Protein AF-A0A1V3JSH1-F1 (afdb_monomer_lite)

Organism: NCBI:txid1907939

Structure (mmCIF, N/CA/C/O backbone):
data_AF-A0A1V3JSH1-F1
#
_entry.id   AF-A0A1V3JSH1-F1
#
loop_
_atom_site.group_PDB
_atom_site.id
_atom_site.type_symbol
_atom_site.label_atom_id
_atom_site.label_alt_id
_atom_site.label_comp_id
_atom_site.label_asym_id
_atom_site.label_entity_id
_atom_site.label_seq_id
_atom_site.pdbx_PDB_ins_code
_atom_site.Cartn_x
_atom_site.Cartn_y
_atom_site.Cartn_z
_atom_site.occupancy
_atom_site.B_iso_or_equiv
_atom_site.auth_seq_id
_atom_site.auth_comp_id
_atom_site.auth_asym_id
_atom_site.auth_atom_id
_atom_site.pdbx_PDB_model_num
ATOM 1 N N . MET A 1 1 ? 24.559 -39.875 1.050 1.00 36.59 1 MET A N 1
ATOM 2 C CA . MET A 1 1 ? 23.684 -38.685 1.118 1.00 36.59 1 MET A CA 1
ATOM 3 C C . MET A 1 1 ? 24.484 -37.492 0.628 1.00 36.59 1 MET A C 1
ATOM 5 O O . MET A 1 1 ? 25.363 -37.039 1.343 1.00 36.59 1 MET A O 1
ATOM 9 N N . MET A 1 2 ? 24.254 -37.050 -0.607 1.00 32.91 2 MET A N 1
ATOM 10 C CA . MET A 1 2 ? 24.783 -35.773 -1.093 1.00 32.91 2 MET A CA 1
ATOM 11 C C . MET A 1 2 ? 23.719 -34.713 -0.829 1.00 32.91 2 MET A C 1
ATOM 13 O O . MET A 1 2 ? 22.618 -34.798 -1.368 1.00 32.91 2 MET A O 1
ATOM 17 N N . THR A 1 3 ? 24.030 -33.736 0.016 1.00 36.78 3 THR A N 1
ATOM 18 C CA . THR A 1 3 ? 23.257 -32.501 0.117 1.00 36.78 3 THR A CA 1
ATOM 19 C C . THR A 1 3 ? 23.508 -31.700 -1.153 1.00 36.78 3 THR A C 1
ATOM 21 O O . THR A 1 3 ? 24.473 -30.948 -1.263 1.00 36.78 3 THR A O 1
ATOM 24 N N . THR A 1 4 ? 22.653 -31.892 -2.154 1.00 37.97 4 THR A N 1
ATOM 25 C CA . THR A 1 4 ? 22.544 -30.967 -3.280 1.00 37.97 4 THR A CA 1
ATOM 26 C C . THR A 1 4 ? 22.034 -29.641 -2.732 1.00 37.97 4 THR A C 1
ATOM 28 O O . THR A 1 4 ? 20.832 -29.455 -2.544 1.00 37.97 4 THR A O 1
ATOM 31 N N . HIS A 1 5 ? 22.956 -28.734 -2.416 1.00 40.53 5 HIS A N 1
ATOM 32 C CA . HIS A 1 5 ? 22.627 -27.338 -2.177 1.00 40.53 5 HIS A CA 1
ATOM 33 C C . HIS A 1 5 ? 22.052 -26.784 -3.481 1.00 40.53 5 HIS A C 1
ATOM 35 O O . HIS A 1 5 ? 22.779 -26.563 -4.448 1.00 40.53 5 HIS A O 1
ATOM 41 N N . LEU A 1 6 ? 20.727 -26.631 -3.521 1.00 36.09 6 LEU A N 1
ATOM 42 C CA . LEU A 1 6 ? 20.049 -25.872 -4.563 1.00 36.09 6 LEU A CA 1
ATOM 43 C C . LEU A 1 6 ? 20.717 -24.493 -4.644 1.00 36.09 6 LEU A C 1
ATOM 45 O O . LEU A 1 6 ? 20.844 -23.833 -3.606 1.00 36.09 6 LEU A O 1
ATOM 49 N N . PRO A 1 7 ? 21.160 -24.046 -5.830 1.00 38.75 7 PRO A N 1
ATOM 50 C CA . PRO A 1 7 ? 21.645 -22.689 -5.971 1.00 38.75 7 PRO A CA 1
ATOM 51 C C . PRO A 1 7 ? 20.486 -21.757 -5.614 1.00 38.75 7 PRO A C 1
ATOM 53 O O . PRO A 1 7 ? 19.408 -21.830 -6.208 1.00 38.75 7 PRO A O 1
ATOM 56 N N . LEU A 1 8 ? 20.699 -20.900 -4.611 1.00 39.41 8 LEU A N 1
ATOM 57 C CA . LEU A 1 8 ? 19.856 -19.731 -4.380 1.00 39.41 8 LEU A CA 1
ATOM 58 C C . LEU A 1 8 ? 19.679 -19.031 -5.732 1.00 39.41 8 LEU A C 1
ATOM 60 O O . LEU A 1 8 ? 20.691 -18.754 -6.380 1.00 39.41 8 LEU A O 1
ATOM 64 N N . PRO A 1 9 ? 18.450 -18.743 -6.188 1.00 39.78 9 PRO A N 1
ATOM 65 C CA . PRO A 1 9 ? 18.271 -18.016 -7.428 1.00 39.78 9 PRO A CA 1
ATOM 66 C C . PRO A 1 9 ? 18.758 -16.579 -7.218 1.00 39.78 9 PRO A C 1
ATOM 68 O O . PRO A 1 9 ? 17.995 -15.684 -6.866 1.00 39.78 9 PRO A O 1
ATOM 71 N N . THR A 1 10 ? 20.038 -16.330 -7.491 1.00 43.12 10 THR A N 1
ATOM 72 C CA . THR A 1 10 ? 20.575 -15.014 -7.847 1.00 43.12 10 THR A CA 1
ATOM 73 C C . THR A 1 10 ? 20.138 -14.680 -9.272 1.00 43.12 10 THR A C 1
ATOM 75 O O . THR A 1 10 ? 20.933 -14.405 -10.166 1.00 43.12 10 THR A O 1
ATOM 78 N N . LEU A 1 11 ? 18.825 -14.700 -9.503 1.00 40.16 11 LEU A N 1
ATOM 79 C CA . LEU A 1 11 ? 18.231 -14.125 -10.695 1.00 40.16 11 LEU A CA 1
ATOM 80 C C . LEU A 1 11 ? 18.235 -12.613 -10.494 1.00 40.16 11 LEU A C 1
ATOM 82 O O . LEU A 1 11 ? 17.344 -12.032 -9.874 1.00 40.16 11 LEU A O 1
ATOM 86 N N . SER A 1 12 ? 19.277 -11.982 -11.031 1.00 44.28 12 SER A N 1
ATOM 87 C CA . SER A 1 12 ? 19.238 -10.600 -11.498 1.00 44.28 12 SER A CA 1
ATOM 88 C C . SER A 1 12 ? 18.089 -10.468 -12.510 1.00 44.28 12 SER A C 1
ATOM 90 O O . SER A 1 12 ? 18.286 -10.519 -13.723 1.00 44.28 12 SER A O 1
ATOM 92 N N . ARG A 1 13 ? 16.846 -10.398 -12.018 1.00 55.53 13 ARG A N 1
ATOM 93 C CA . ARG A 1 13 ? 15.701 -9.972 -12.817 1.00 55.53 13 ARG A CA 1
ATOM 94 C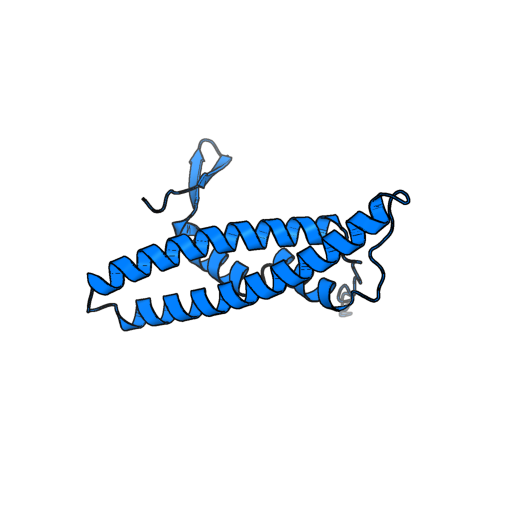 C . ARG A 1 13 ? 15.889 -8.480 -13.028 1.00 55.53 13 ARG A C 1
ATOM 96 O O . ARG A 1 13 ? 15.807 -7.705 -12.075 1.00 55.53 13 ARG A O 1
ATOM 103 N N . LYS A 1 14 ? 16.226 -8.103 -14.260 1.00 61.69 14 LYS A N 1
ATOM 104 C CA . LYS A 1 14 ? 16.149 -6.712 -14.702 1.00 61.69 14 LYS A CA 1
ATOM 105 C C . LYS A 1 14 ? 14.725 -6.235 -14.414 1.00 61.69 14 LYS A C 1
ATOM 107 O O . LYS A 1 14 ? 13.788 -6.876 -14.872 1.00 61.69 14 LYS A O 1
ATOM 112 N N . THR A 1 15 ? 14.581 -5.174 -13.626 1.00 68.38 15 THR A N 1
ATOM 113 C CA . THR A 1 15 ? 13.286 -4.518 -13.421 1.00 68.38 15 THR A CA 1
ATOM 114 C C . THR A 1 15 ? 12.826 -3.934 -14.753 1.00 68.38 15 THR A C 1
ATOM 116 O O . THR A 1 15 ? 13.584 -3.207 -15.399 1.00 68.38 15 THR A O 1
ATOM 119 N N . THR A 1 16 ? 11.627 -4.310 -15.177 1.00 74.56 16 THR A N 1
ATOM 120 C CA . THR A 1 16 ? 10.998 -3.891 -16.434 1.00 74.56 16 THR A CA 1
ATOM 121 C C . THR A 1 16 ? 10.208 -2.594 -16.258 1.00 74.56 16 THR A C 1
ATOM 123 O O . THR A 1 16 ? 10.034 -2.101 -15.142 1.00 74.56 16 THR A O 1
ATOM 126 N N . TYR A 1 17 ? 9.745 -2.014 -17.366 1.00 73.88 17 TYR A N 1
ATOM 127 C CA . TYR A 1 17 ? 8.841 -0.864 -17.321 1.00 73.88 17 TYR A CA 1
ATOM 128 C C . TYR A 1 17 ? 7.503 -1.246 -16.675 1.00 73.88 17 TYR A C 1
ATOM 130 O O . TYR A 1 17 ? 6.967 -0.504 -15.856 1.00 73.88 17 TYR A O 1
ATOM 138 N N . GLU A 1 18 ? 7.007 -2.437 -16.989 1.00 77.06 18 GLU A N 1
ATOM 139 C CA . GLU A 1 18 ? 5.784 -3.010 -16.441 1.00 77.06 18 GLU A CA 1
ATOM 140 C C . GLU A 1 18 ? 5.891 -3.171 -14.922 1.00 77.06 18 GLU A C 1
ATOM 142 O O . GLU A 1 18 ? 4.983 -2.750 -14.214 1.00 77.06 18 GLU A O 1
ATOM 147 N N . ASP A 1 19 ? 7.032 -3.656 -14.412 1.00 81.81 19 ASP A N 1
ATOM 148 C CA . ASP A 1 19 ? 7.281 -3.750 -12.966 1.00 81.81 19 ASP A CA 1
ATOM 149 C C . ASP A 1 19 ? 7.202 -2.374 -12.278 1.00 81.81 19 ASP A C 1
ATOM 151 O O . ASP A 1 19 ? 6.726 -2.266 -11.144 1.00 81.81 19 ASP A O 1
ATOM 155 N N . VAL A 1 20 ? 7.681 -1.312 -12.940 1.00 80.81 20 VAL A N 1
ATOM 156 C CA . VAL A 1 20 ? 7.610 0.069 -12.430 1.00 80.81 20 VAL A CA 1
ATOM 157 C C . VAL A 1 20 ? 6.164 0.552 -12.404 1.00 80.81 20 VAL A C 1
ATOM 159 O O . VAL A 1 20 ? 5.708 1.025 -11.365 1.00 80.81 20 VAL A O 1
ATOM 162 N N . MET A 1 21 ? 5.431 0.387 -13.505 1.00 83.31 21 MET A N 1
ATOM 163 C CA . MET A 1 21 ? 4.033 0.813 -13.604 1.00 83.31 21 MET A CA 1
ATOM 164 C C . MET A 1 21 ? 3.126 0.056 -12.634 1.00 83.31 21 MET A C 1
ATOM 166 O O . MET A 1 21 ? 2.292 0.667 -11.968 1.00 83.31 21 MET A O 1
ATOM 170 N N . GLU A 1 22 ? 3.321 -1.255 -12.502 1.00 85.25 22 GLU A N 1
ATOM 171 C CA . GLU A 1 22 ? 2.609 -2.078 -11.527 1.00 85.25 22 GLU A CA 1
ATOM 172 C C . GLU A 1 22 ? 2.931 -1.632 -10.097 1.00 85.25 22 GLU A C 1
ATOM 174 O O . GLU A 1 22 ? 2.028 -1.477 -9.277 1.00 85.25 22 GLU A O 1
ATOM 179 N N . SER A 1 23 ? 4.201 -1.338 -9.799 1.00 87.94 23 SER A N 1
ATOM 180 C CA . SER A 1 23 ? 4.596 -0.848 -8.475 1.00 87.94 23 SER A CA 1
ATOM 181 C C . SER A 1 23 ? 3.964 0.506 -8.139 1.00 87.94 23 SER A C 1
ATOM 183 O O . SER A 1 23 ? 3.497 0.679 -7.015 1.00 87.94 23 SER A O 1
ATOM 185 N N . ILE A 1 24 ? 3.912 1.446 -9.095 1.00 89.19 24 ILE A N 1
ATOM 186 C CA . ILE A 1 24 ? 3.219 2.736 -8.930 1.00 89.19 24 ILE A CA 1
ATOM 187 C C . ILE A 1 24 ? 1.740 2.488 -8.635 1.00 89.19 24 ILE A C 1
ATOM 189 O O . ILE A 1 24 ? 1.224 2.980 -7.634 1.00 89.19 24 ILE A O 1
ATOM 193 N N . TYR A 1 25 ? 1.075 1.689 -9.472 1.00 89.12 25 TYR A N 1
ATOM 194 C CA . TYR A 1 25 ? -0.346 1.391 -9.322 1.00 89.12 25 TYR A CA 1
ATOM 195 C C . TYR A 1 25 ? -0.665 0.805 -7.939 1.00 89.12 25 TYR A C 1
ATOM 197 O O . TYR A 1 25 ? -1.545 1.312 -7.243 1.00 89.12 25 TYR A O 1
ATOM 205 N N . LEU A 1 26 ? 0.085 -0.214 -7.509 1.00 90.06 26 LEU A N 1
ATOM 206 C CA . LEU A 1 26 ? -0.112 -0.862 -6.212 1.00 90.06 26 LEU A CA 1
ATOM 207 C C . LEU A 1 26 ? 0.124 0.098 -5.043 1.00 90.06 26 LEU A C 1
ATOM 209 O O . LEU A 1 26 ? -0.662 0.112 -4.098 1.00 90.06 26 LEU A O 1
ATOM 213 N N . LEU A 1 27 ? 1.190 0.904 -5.091 1.00 92.50 27 LEU A N 1
ATOM 214 C CA . LEU A 1 27 ? 1.469 1.874 -4.034 1.00 92.50 27 LEU A CA 1
ATOM 215 C C . LEU A 1 27 ? 0.370 2.935 -3.930 1.00 92.50 27 LEU A C 1
ATOM 217 O O . LEU A 1 27 ? -0.015 3.262 -2.812 1.00 92.50 27 LEU A O 1
ATOM 221 N N . CYS A 1 28 ? -0.158 3.431 -5.052 1.00 90.44 28 CYS A N 1
ATOM 222 C CA . CYS A 1 28 ? -1.252 4.403 -5.047 1.00 90.44 28 CYS A CA 1
ATOM 223 C C . CYS A 1 28 ? -2.535 3.808 -4.454 1.00 90.44 28 CYS A C 1
ATOM 225 O O . CYS A 1 28 ? -3.079 4.361 -3.504 1.00 90.44 28 CYS A O 1
ATOM 227 N N . VAL A 1 29 ? -2.972 2.641 -4.941 1.00 89.62 29 VAL A N 1
ATOM 228 C CA . VAL A 1 29 ? -4.209 1.998 -4.462 1.00 89.62 29 VAL A CA 1
ATOM 229 C C . VAL A 1 29 ? -4.134 1.683 -2.968 1.00 89.62 29 VAL A C 1
ATOM 231 O O . VAL A 1 29 ? -5.053 1.998 -2.217 1.00 89.62 29 VAL A O 1
ATOM 234 N N . TYR A 1 30 ? -3.027 1.096 -2.509 1.00 91.69 30 TYR A N 1
ATOM 235 C CA . TYR A 1 30 ? -2.870 0.765 -1.093 1.00 91.69 30 TYR A CA 1
ATOM 236 C C . TYR A 1 30 ? -2.698 2.005 -0.210 1.00 91.69 30 TYR A C 1
ATOM 238 O O . TYR A 1 30 ? -3.043 1.955 0.971 1.00 91.69 30 TYR A O 1
ATOM 246 N N . ALA A 1 31 ? -2.149 3.100 -0.745 1.00 91.44 31 ALA A N 1
ATOM 247 C CA . ALA A 1 31 ? -2.055 4.358 -0.017 1.00 91.44 31 ALA A CA 1
ATOM 248 C C . ALA A 1 31 ? -3.445 4.955 0.200 1.00 91.44 31 ALA A C 1
ATOM 250 O O . ALA A 1 31 ? -3.752 5.317 1.333 1.00 91.44 31 ALA A O 1
ATOM 251 N N . ASP A 1 32 ? -4.286 4.979 -0.834 1.00 89.25 32 ASP A N 1
ATOM 252 C CA . ASP A 1 32 ? -5.671 5.447 -0.740 1.00 89.25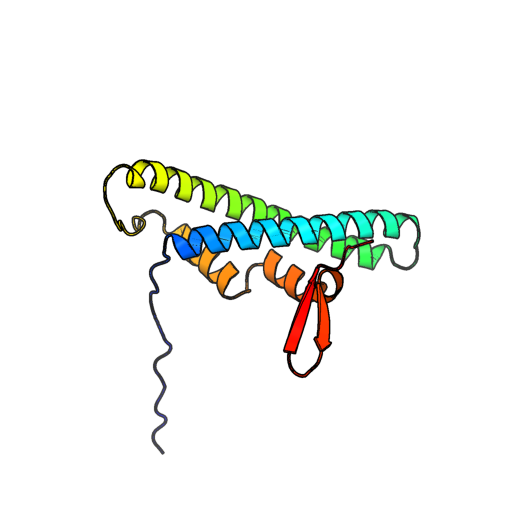 32 ASP A CA 1
ATOM 253 C C . ASP A 1 32 ? -6.462 4.643 0.297 1.00 89.25 32 ASP A C 1
ATOM 255 O O . ASP A 1 32 ? -7.008 5.217 1.238 1.00 89.25 32 ASP A O 1
ATOM 259 N N . ASP A 1 33 ? -6.418 3.310 0.213 1.00 88.62 33 ASP A N 1
ATOM 260 C CA . ASP A 1 33 ? -7.107 2.447 1.177 1.00 88.62 33 ASP A CA 1
ATOM 261 C C . ASP A 1 33 ? -6.604 2.700 2.620 1.00 88.62 33 ASP A C 1
ATOM 263 O O . ASP A 1 33 ? -7.385 2.858 3.561 1.00 88.62 33 ASP A O 1
ATOM 267 N N . LEU A 1 34 ? -5.288 2.804 2.839 1.00 90.25 34 LEU A N 1
ATOM 268 C CA . LEU A 1 34 ? -4.756 3.075 4.181 1.00 90.25 34 LEU A CA 1
ATOM 269 C C . LEU A 1 34 ? -5.035 4.505 4.677 1.00 90.25 34 LEU A C 1
ATOM 271 O O . LEU A 1 34 ? -5.112 4.702 5.895 1.00 90.25 34 LEU A O 1
ATOM 275 N N . MET A 1 35 ? -5.202 5.490 3.789 1.00 89.69 35 MET A N 1
ATOM 276 C CA . MET A 1 35 ? -5.668 6.833 4.157 1.00 89.69 35 MET A CA 1
ATOM 277 C C . MET A 1 35 ? -7.112 6.794 4.660 1.00 89.69 35 MET A C 1
ATOM 279 O O . MET A 1 35 ? -7.367 7.303 5.752 1.00 89.69 35 MET A O 1
ATOM 283 N N . ASP A 1 36 ? -8.008 6.100 3.954 1.00 86.94 36 ASP A N 1
ATOM 284 C CA . ASP A 1 36 ? -9.402 5.924 4.382 1.00 86.94 36 ASP A CA 1
ATOM 285 C C . ASP A 1 36 ? -9.479 5.270 5.772 1.00 86.94 36 ASP A C 1
ATOM 287 O O . ASP A 1 36 ? -10.226 5.704 6.657 1.00 86.94 36 ASP A O 1
ATOM 291 N N . LEU A 1 37 ? -8.642 4.252 6.016 1.00 86.88 37 LEU A N 1
ATOM 292 C CA . LEU A 1 37 ? -8.538 3.627 7.334 1.00 86.88 37 LEU A CA 1
ATOM 293 C C . LEU A 1 37 ? -8.049 4.615 8.397 1.00 86.88 37 LEU A C 1
ATOM 295 O O . LEU A 1 37 ? -8.606 4.657 9.492 1.00 86.88 37 LEU A O 1
ATOM 299 N N . ARG A 1 38 ? -7.020 5.411 8.106 1.00 88.31 38 ARG A N 1
ATOM 300 C CA . ARG A 1 38 ? -6.489 6.400 9.054 1.00 88.31 38 ARG A CA 1
ATOM 301 C C . ARG A 1 38 ? -7.541 7.442 9.433 1.00 88.31 38 ARG A C 1
ATOM 303 O O . ARG A 1 38 ? -7.675 7.766 10.615 1.00 88.31 38 ARG A O 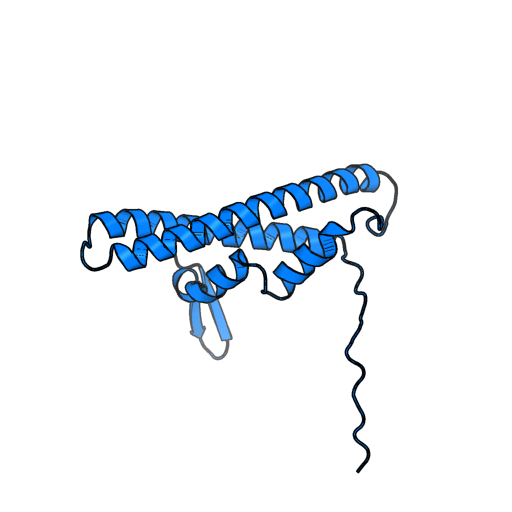1
ATOM 310 N N . ASP A 1 39 ? -8.301 7.939 8.465 1.00 85.56 39 ASP A N 1
ATOM 311 C CA . ASP A 1 39 ? -9.362 8.919 8.700 1.00 85.56 39 ASP A CA 1
ATOM 312 C C . ASP A 1 39 ? -10.482 8.335 9.559 1.00 85.56 39 ASP A C 1
ATOM 314 O O . ASP A 1 39 ? -10.917 8.959 10.533 1.00 85.56 39 ASP A O 1
ATOM 318 N N . TYR A 1 40 ? -10.862 7.085 9.296 1.00 83.94 40 TYR A N 1
ATOM 319 C CA . TYR A 1 40 ? -11.794 6.362 10.150 1.00 83.94 40 TYR A CA 1
ATOM 320 C C . TYR A 1 40 ? -11.278 6.198 11.590 1.00 83.94 40 TYR A C 1
ATOM 322 O O . TYR A 1 40 ? -12.001 6.459 12.559 1.00 83.94 40 TYR A O 1
ATOM 330 N N . LEU A 1 41 ? -10.019 5.787 11.766 1.00 84.31 41 LEU A N 1
ATOM 331 C CA . LEU A 1 41 ? -9.427 5.605 13.094 1.00 84.31 41 LEU A CA 1
ATOM 332 C C . LEU A 1 41 ? -9.358 6.931 13.862 1.00 84.31 41 LEU A C 1
ATOM 334 O O . LEU A 1 41 ? -9.651 6.956 15.057 1.00 84.31 41 LEU A O 1
ATOM 338 N N . ASN A 1 42 ? -9.038 8.039 13.187 1.00 83.62 42 ASN A N 1
ATOM 339 C CA . ASN A 1 42 ? -9.054 9.379 13.779 1.00 83.62 42 ASN A CA 1
ATOM 340 C C . ASN A 1 42 ? -10.440 9.760 14.321 1.00 83.62 42 ASN A C 1
ATOM 342 O O . ASN A 1 42 ? -10.537 10.264 15.441 1.00 83.62 42 ASN A O 1
ATOM 346 N N . GLN A 1 43 ? -11.513 9.469 13.578 1.00 79.88 43 GLN A N 1
ATOM 347 C CA . GLN A 1 43 ? -12.884 9.685 14.056 1.00 79.88 43 GLN A CA 1
ATOM 348 C C . GLN A 1 43 ? -13.198 8.805 15.276 1.00 79.88 43 GLN A C 1
ATOM 350 O O . GLN A 1 43 ? -13.813 9.254 16.245 1.00 79.88 43 GLN A O 1
ATOM 355 N N . ARG A 1 44 ? -12.730 7.551 15.278 1.00 74.25 44 ARG A N 1
ATOM 356 C CA . ARG A 1 44 ? -12.971 6.613 16.383 1.00 74.25 44 ARG A CA 1
ATOM 357 C C . ARG A 1 44 ? -12.231 6.970 17.667 1.00 74.25 44 ARG A C 1
ATOM 359 O O . ARG A 1 44 ? -12.828 6.810 18.732 1.00 74.25 44 ARG A O 1
ATOM 366 N N . ILE A 1 45 ? -11.005 7.494 17.594 1.00 72.88 45 ILE A N 1
ATOM 367 C CA . ILE A 1 45 ? -10.231 7.954 18.765 1.00 72.88 45 ILE A CA 1
ATOM 368 C C . ILE A 1 45 ? -11.033 8.958 19.598 1.00 72.88 45 ILE A C 1
ATOM 370 O O . ILE A 1 45 ? -11.061 8.853 20.822 1.00 72.88 45 ILE A O 1
ATOM 374 N N . GLN A 1 46 ? -11.749 9.876 18.943 1.00 69.69 46 GLN A N 1
ATOM 375 C CA . GLN A 1 46 ? -12.583 10.877 19.619 1.00 69.69 46 GLN A CA 1
ATOM 376 C C . GLN A 1 46 ? -13.757 10.249 20.390 1.00 69.69 46 GLN A C 1
ATOM 378 O O . GLN A 1 46 ? -14.223 10.809 21.378 1.00 69.69 46 GLN A O 1
ATOM 383 N N . SER A 1 47 ? -14.215 9.070 19.963 1.00 70.19 47 SER A N 1
ATOM 384 C CA . SER A 1 47 ? -15.382 8.371 20.516 1.00 70.19 47 SER A CA 1
ATOM 385 C C . SER A 1 47 ? -15.049 7.237 21.496 1.00 70.19 47 SER A C 1
ATOM 387 O O . SER A 1 47 ? -15.958 6.641 22.068 1.00 70.19 47 SER A O 1
ATOM 389 N N . SER A 1 48 ? -13.775 6.858 21.657 1.00 70.00 48 SER A N 1
ATOM 390 C CA . SER A 1 48 ? -13.387 5.629 22.373 1.00 70.00 48 SER A CA 1
ATOM 391 C C . SER A 1 48 ? -12.105 5.798 23.204 1.00 70.00 48 SER A C 1
ATOM 393 O O . SER A 1 48 ? -11.047 5.292 22.818 1.00 70.00 48 SER A O 1
ATOM 395 N N . PRO A 1 49 ? -12.194 6.436 24.391 1.00 71.50 49 PRO A N 1
ATOM 396 C CA . PRO A 1 49 ? -11.043 6.738 25.251 1.00 71.50 49 PRO A CA 1
ATOM 397 C C . PRO A 1 49 ? -10.214 5.507 25.646 1.00 71.50 49 PRO A C 1
ATOM 399 O O . PRO A 1 49 ? -8.996 5.587 25.764 1.00 71.50 49 PRO A O 1
ATOM 402 N N . GLY A 1 50 ? -10.861 4.345 25.801 1.00 78.69 50 GLY A N 1
ATOM 403 C CA . GLY A 1 50 ? -10.202 3.096 26.205 1.00 78.69 50 GLY A CA 1
ATOM 404 C C . GLY A 1 50 ? -9.260 2.487 25.160 1.00 78.69 50 GLY A C 1
ATOM 405 O O . GLY A 1 50 ? -8.500 1.584 25.493 1.00 78.69 50 GLY A O 1
ATOM 406 N N . TRP A 1 51 ? -9.288 2.972 23.915 1.00 79.94 51 TRP A N 1
ATOM 407 C CA . TRP A 1 51 ? -8.482 2.440 22.807 1.00 79.94 51 TRP A CA 1
ATOM 408 C C . TRP A 1 51 ? -7.503 3.465 22.224 1.00 79.94 51 TRP A C 1
ATOM 410 O O . TRP A 1 51 ? -6.814 3.163 21.249 1.00 79.94 51 TRP A O 1
ATOM 420 N N . VAL A 1 52 ? -7.418 4.662 22.815 1.00 84.31 52 VAL A N 1
ATOM 421 C CA . VAL A 1 52 ? -6.655 5.805 22.281 1.00 84.31 52 VAL A CA 1
ATOM 422 C C . VAL A 1 52 ? -5.201 5.443 21.998 1.00 84.31 52 VAL A C 1
ATOM 424 O O . VAL A 1 52 ? -4.712 5.746 20.913 1.00 84.31 52 VAL A O 1
ATOM 427 N N . ASP A 1 53 ? -4.526 4.741 22.907 1.00 85.62 53 ASP A N 1
ATOM 428 C CA . ASP A 1 53 ? -3.113 4.383 22.735 1.00 85.62 53 ASP A CA 1
ATOM 429 C C . ASP A 1 53 ? -2.889 3.435 21.549 1.00 85.62 53 ASP A C 1
ATOM 431 O O . ASP A 1 53 ? -1.949 3.605 20.770 1.00 85.62 53 ASP A O 1
ATOM 435 N N . ILE A 1 54 ? -3.770 2.445 21.384 1.00 84.94 54 ILE A N 1
ATOM 436 C CA . ILE A 1 54 ? -3.686 1.449 20.306 1.00 84.94 54 ILE A CA 1
ATOM 437 C C . ILE A 1 54 ? -3.979 2.112 18.958 1.00 84.94 54 ILE A C 1
ATOM 439 O O . ILE A 1 54 ? -3.233 1.918 17.997 1.00 84.94 54 ILE A O 1
ATOM 443 N N . LEU A 1 55 ? -5.030 2.930 18.898 1.00 84.88 55 LEU A N 1
ATOM 444 C CA . LEU A 1 55 ? -5.420 3.649 17.689 1.00 84.88 55 LEU A CA 1
ATOM 445 C C . LEU A 1 55 ? -4.369 4.702 17.292 1.00 84.88 55 LEU A C 1
ATOM 447 O O . LEU A 1 55 ? -4.050 4.838 16.113 1.00 84.88 55 LEU A O 1
ATOM 451 N N . SER A 1 56 ? -3.760 5.391 18.262 1.00 86.75 56 SER A N 1
ATOM 452 C CA . SER A 1 56 ? -2.702 6.383 18.015 1.00 86.75 56 SER A CA 1
ATOM 453 C C . SER A 1 56 ? -1.418 5.744 17.485 1.00 86.75 56 SER A C 1
ATOM 455 O O . SER A 1 56 ? -0.797 6.273 16.560 1.00 86.75 56 SER A O 1
ATOM 457 N N . ARG A 1 57 ? -1.031 4.577 18.022 1.00 89.75 57 ARG A N 1
ATOM 458 C CA . ARG A 1 57 ? 0.095 3.793 17.487 1.00 89.75 57 ARG A CA 1
ATOM 459 C C . ARG A 1 57 ? -0.172 3.366 16.047 1.00 89.75 57 ARG A C 1
ATOM 461 O O . ARG A 1 57 ? 0.672 3.597 15.189 1.00 89.75 57 ARG A O 1
ATOM 468 N N . LEU A 1 58 ? -1.367 2.846 15.765 1.00 89.19 58 LEU A N 1
ATOM 469 C CA . LEU A 1 58 ? -1.743 2.437 14.411 1.00 89.19 58 LEU A CA 1
ATOM 470 C C . LEU A 1 58 ? -1.729 3.614 13.423 1.00 89.19 58 LEU A C 1
ATOM 472 O O . LEU A 1 58 ? -1.167 3.498 12.338 1.00 89.19 58 LEU A O 1
ATOM 476 N N . ASN A 1 59 ? -2.268 4.769 13.813 1.00 89.44 59 ASN A N 1
ATOM 477 C CA . ASN A 1 59 ? -2.214 5.979 12.990 1.00 89.44 59 ASN A CA 1
ATOM 478 C C . ASN A 1 59 ? -0.782 6.446 12.712 1.00 89.44 59 ASN A C 1
ATOM 480 O O . ASN A 1 59 ? -0.503 6.951 11.624 1.00 89.44 59 ASN A O 1
ATOM 484 N N . THR A 1 60 ? 0.124 6.268 13.675 1.00 92.56 60 THR A N 1
ATOM 485 C CA . THR A 1 60 ? 1.546 6.586 13.505 1.00 92.56 60 THR A CA 1
ATOM 486 C C . THR A 1 60 ? 2.196 5.639 12.499 1.00 92.56 60 THR A C 1
ATOM 488 O O . THR A 1 60 ? 2.849 6.107 11.566 1.00 92.56 60 THR A O 1
ATOM 491 N N . ASP A 1 61 ? 1.960 4.330 12.625 1.00 93.88 61 ASP A N 1
ATOM 492 C CA . ASP A 1 61 ? 2.479 3.324 11.691 1.00 93.88 61 ASP A CA 1
ATOM 493 C C . ASP A 1 61 ? 1.989 3.582 10.258 1.00 93.88 61 ASP A C 1
ATOM 495 O O . ASP A 1 61 ? 2.788 3.581 9.316 1.00 93.88 61 ASP A O 1
ATOM 499 N N . ILE A 1 62 ? 0.692 3.875 10.092 1.00 92.88 62 ILE A N 1
ATOM 500 C CA . ILE A 1 62 ? 0.101 4.215 8.791 1.00 92.88 62 ILE A CA 1
ATOM 501 C C . ILE A 1 62 ? 0.738 5.491 8.227 1.00 92.88 62 ILE A C 1
ATOM 503 O O . ILE A 1 62 ? 1.150 5.506 7.069 1.00 92.88 62 ILE A O 1
ATOM 507 N N . ALA A 1 63 ? 0.884 6.549 9.029 1.00 93.06 63 ALA A N 1
ATOM 508 C CA . ALA A 1 63 ? 1.482 7.805 8.573 1.00 93.06 63 ALA A CA 1
ATOM 509 C C . ALA A 1 63 ? 2.940 7.635 8.111 1.00 93.06 63 ALA A C 1
ATOM 511 O O . ALA A 1 63 ? 3.338 8.201 7.090 1.00 93.06 63 ALA A O 1
ATOM 512 N N . VAL A 1 64 ? 3.737 6.841 8.834 1.00 95.19 64 VAL A N 1
ATOM 513 C CA . VAL A 1 64 ? 5.126 6.538 8.456 1.00 95.19 64 VAL A CA 1
ATOM 514 C C . VAL A 1 64 ? 5.175 5.758 7.141 1.00 95.19 64 VAL A C 1
ATOM 516 O O . VAL A 1 64 ? 5.974 6.089 6.262 1.00 95.19 64 VAL A O 1
ATOM 519 N N . ALA A 1 65 ? 4.310 4.755 6.976 1.00 94.81 65 ALA A N 1
ATOM 520 C CA . ALA A 1 65 ? 4.258 3.957 5.756 1.00 94.81 65 ALA A CA 1
ATOM 521 C C . ALA A 1 65 ? 3.781 4.760 4.538 1.00 94.81 65 ALA A C 1
ATOM 523 O O . ALA A 1 65 ? 4.378 4.630 3.470 1.00 94.81 65 ALA A O 1
ATOM 524 N N . LEU A 1 66 ? 2.773 5.622 4.706 1.00 94.19 66 LEU A N 1
ATOM 525 C CA . LEU A 1 66 ? 2.299 6.536 3.664 1.00 94.19 66 LEU A CA 1
ATOM 526 C C . LEU A 1 66 ? 3.406 7.494 3.229 1.00 94.19 66 LEU A C 1
ATOM 528 O O . LEU A 1 66 ? 3.677 7.607 2.041 1.00 94.19 66 LEU A O 1
ATOM 532 N N . LYS A 1 67 ? 4.122 8.109 4.179 1.00 95.44 67 LYS A N 1
ATOM 533 C CA . LYS A 1 67 ? 5.245 9.002 3.857 1.00 95.44 67 LYS A CA 1
ATOM 534 C C . LYS A 1 67 ? 6.312 8.298 3.016 1.00 95.44 67 LYS A C 1
ATOM 536 O O . LYS A 1 67 ? 6.822 8.881 2.063 1.00 95.44 67 LYS A O 1
ATOM 541 N N . LYS A 1 68 ? 6.654 7.054 3.367 1.00 93.44 68 LYS A N 1
ATOM 542 C CA . LYS A 1 68 ? 7.608 6.251 2.593 1.00 93.44 68 LYS A CA 1
ATOM 543 C C . LYS A 1 68 ? 7.065 5.923 1.199 1.00 93.44 68 LYS A C 1
ATOM 545 O O . LYS A 1 68 ? 7.801 6.057 0.228 1.00 93.44 68 LYS A O 1
ATOM 550 N N . ALA A 1 69 ? 5.789 5.552 1.100 1.00 93.25 69 ALA A N 1
ATOM 551 C CA . ALA A 1 69 ? 5.142 5.277 -0.177 1.00 93.25 69 ALA A CA 1
ATOM 552 C C . ALA A 1 69 ? 5.126 6.500 -1.098 1.00 93.25 69 ALA A C 1
ATOM 554 O O . ALA A 1 69 ? 5.487 6.357 -2.255 1.00 93.25 69 ALA A O 1
ATOM 555 N N . THR A 1 70 ? 4.796 7.692 -0.592 1.00 93.94 70 THR A N 1
ATOM 556 C CA . THR A 1 70 ? 4.839 8.938 -1.374 1.00 93.94 70 THR A CA 1
ATOM 557 C C . THR A 1 70 ? 6.232 9.186 -1.946 1.00 93.94 70 THR A C 1
ATOM 559 O O . THR A 1 70 ? 6.370 9.413 -3.139 1.00 93.94 70 THR A O 1
ATOM 562 N N . GLN A 1 71 ? 7.277 9.056 -1.121 1.00 92.31 71 GLN A N 1
ATOM 563 C CA . GLN A 1 71 ? 8.662 9.219 -1.579 1.00 92.31 71 GLN A CA 1
ATOM 564 C C . GLN A 1 71 ? 9.038 8.215 -2.676 1.00 92.31 71 GLN A C 1
ATOM 566 O O . GLN A 1 71 ? 9.726 8.572 -3.631 1.00 92.31 71 GLN A O 1
ATOM 571 N N . ASP A 1 72 ? 8.599 6.964 -2.536 1.00 91.88 72 ASP A N 1
ATOM 572 C CA . ASP A 1 72 ? 8.879 5.915 -3.514 1.00 91.88 72 ASP A CA 1
ATOM 573 C C . ASP A 1 72 ? 8.059 6.100 -4.801 1.00 91.88 72 ASP A C 1
ATOM 575 O O . ASP A 1 72 ? 8.602 5.910 -5.885 1.00 91.88 72 ASP A O 1
ATOM 579 N N . ILE A 1 73 ? 6.802 6.547 -4.709 1.00 91.06 73 ILE A N 1
ATOM 580 C CA . ILE A 1 73 ? 5.954 6.913 -5.854 1.00 91.06 73 ILE A CA 1
ATOM 581 C C . ILE A 1 73 ? 6.574 8.078 -6.633 1.00 91.06 73 ILE A C 1
ATOM 583 O O . ILE A 1 73 ? 6.744 7.966 -7.845 1.00 91.06 73 ILE A O 1
ATOM 587 N N . ASP A 1 74 ? 6.972 9.158 -5.954 1.00 88.69 74 ASP A N 1
ATOM 588 C CA . ASP A 1 74 ? 7.612 10.321 -6.585 1.00 88.69 74 ASP A CA 1
ATOM 589 C C . ASP A 1 74 ? 8.882 9.909 -7.340 1.00 88.69 74 ASP A C 1
ATOM 591 O O . ASP A 1 74 ? 9.122 10.329 -8.476 1.00 88.69 74 ASP A O 1
ATOM 595 N N . TYR A 1 75 ? 9.681 9.029 -6.730 1.00 86.94 75 TYR A N 1
ATOM 596 C CA . TYR A 1 75 ? 10.875 8.487 -7.364 1.00 86.94 75 TYR A CA 1
ATOM 597 C C . TYR A 1 75 ? 10.534 7.648 -8.604 1.00 86.94 75 TYR A C 1
ATOM 599 O O . TYR A 1 75 ? 11.155 7.831 -9.650 1.00 86.94 75 TYR A O 1
ATOM 607 N N . LEU A 1 76 ? 9.537 6.760 -8.528 1.00 84.94 76 LEU A N 1
ATOM 608 C CA . LEU A 1 76 ? 9.108 5.942 -9.669 1.00 84.94 76 LEU A CA 1
ATOM 609 C C . LEU A 1 76 ? 8.508 6.795 -10.803 1.00 84.94 76 LEU A C 1
ATOM 611 O O . LEU A 1 76 ? 8.794 6.531 -11.970 1.00 84.94 76 LEU A O 1
ATOM 615 N N . HIS A 1 77 ? 7.756 7.854 -10.494 1.00 82.94 77 HIS A N 1
ATOM 616 C CA . HIS A 1 77 ? 7.239 8.793 -11.496 1.00 82.94 77 HIS A CA 1
ATOM 617 C C . HIS A 1 77 ? 8.340 9.585 -12.194 1.00 82.94 77 HIS A C 1
ATOM 619 O O . HIS A 1 77 ? 8.274 9.788 -13.406 1.00 82.94 77 HIS A O 1
ATOM 625 N N . MET A 1 78 ? 9.378 10.002 -11.464 1.00 78.38 78 MET A N 1
ATOM 626 C CA . MET A 1 78 ? 10.543 10.649 -12.069 1.00 78.38 78 MET A CA 1
ATOM 627 C C . MET A 1 78 ? 11.178 9.739 -13.133 1.00 78.38 78 MET A C 1
ATOM 629 O O . MET A 1 78 ? 11.554 10.205 -14.206 1.00 78.38 78 MET A O 1
ATOM 633 N N . VAL A 1 79 ? 11.242 8.431 -12.873 1.00 72.56 79 VAL A N 1
ATOM 634 C CA . VAL A 1 79 ? 11.753 7.430 -13.822 1.00 72.56 79 VAL A CA 1
ATOM 635 C C . VAL A 1 79 ? 10.820 7.261 -15.016 1.00 72.56 79 VAL A C 1
ATOM 637 O O . VAL A 1 79 ? 11.297 7.268 -16.152 1.00 72.56 79 VAL A O 1
ATOM 640 N N . ASP A 1 80 ? 9.515 7.101 -14.782 1.00 67.75 80 ASP A N 1
ATOM 641 C CA . ASP A 1 80 ? 8.523 6.982 -15.857 1.00 67.75 80 ASP A CA 1
ATOM 642 C C . ASP A 1 80 ? 8.597 8.194 -16.797 1.00 67.75 80 ASP A C 1
ATOM 644 O O . ASP A 1 80 ? 8.720 8.024 -18.007 1.00 67.75 80 ASP A O 1
ATOM 648 N N . ALA A 1 81 ? 8.698 9.412 -16.254 1.00 63.09 81 ALA A N 1
ATOM 649 C CA . ALA A 1 81 ? 8.880 10.631 -17.039 1.00 63.09 81 ALA A CA 1
ATOM 650 C C . ALA A 1 81 ? 10.156 10.603 -17.904 1.00 63.09 81 ALA A C 1
ATOM 652 O O . ALA A 1 81 ? 10.104 10.933 -19.092 1.00 63.09 81 ALA A O 1
ATOM 653 N N . PHE A 1 82 ? 11.298 10.158 -17.362 1.00 63.88 82 PHE A N 1
ATOM 654 C CA . PHE A 1 82 ? 12.525 9.986 -18.155 1.00 63.88 82 PHE A CA 1
ATOM 655 C C . PHE A 1 82 ? 12.393 8.906 -19.238 1.00 63.88 82 PHE A C 1
ATOM 657 O O . PHE A 1 82 ? 12.999 9.034 -20.305 1.00 63.88 82 PHE A O 1
ATOM 664 N N . ASN A 1 83 ? 11.616 7.851 -18.986 1.00 59.50 83 ASN A N 1
ATOM 665 C CA . ASN A 1 83 ? 11.337 6.811 -19.971 1.00 59.50 83 ASN A CA 1
ATOM 666 C C . ASN A 1 83 ? 10.358 7.284 -21.049 1.00 59.50 83 ASN A C 1
ATOM 668 O O . ASN A 1 83 ? 10.566 6.941 -22.205 1.00 59.50 83 ASN A O 1
ATOM 672 N N . ILE A 1 84 ? 9.345 8.096 -20.728 1.00 55.09 84 ILE A N 1
ATOM 673 C CA . ILE A 1 84 ? 8.422 8.693 -21.710 1.00 55.09 84 ILE A CA 1
ATOM 674 C C . ILE A 1 84 ? 9.198 9.545 -22.718 1.00 55.09 84 ILE A C 1
ATOM 676 O O . ILE A 1 84 ? 8.969 9.417 -23.918 1.00 55.09 84 ILE A O 1
ATOM 680 N N . VAL A 1 85 ? 10.177 10.334 -22.258 1.00 54.69 85 VAL A N 1
ATOM 681 C CA . VAL A 1 85 ? 11.064 11.114 -23.142 1.00 54.69 85 VAL A CA 1
ATOM 682 C C . VAL A 1 85 ? 11.850 10.210 -24.103 1.00 54.69 85 VAL A C 1
ATOM 684 O O . VAL A 1 85 ? 12.094 10.604 -25.238 1.00 54.69 85 VAL A O 1
ATOM 687 N N . LYS A 1 86 ? 12.195 8.982 -23.689 1.00 49.22 86 LYS A N 1
ATOM 688 C CA . LYS A 1 86 ? 12.859 7.986 -24.548 1.00 49.22 86 LYS A CA 1
ATOM 689 C C . LYS A 1 86 ? 11.899 7.129 -25.375 1.00 49.22 86 LYS A C 1
ATOM 691 O O . LYS A 1 86 ? 12.297 6.668 -26.427 1.00 49.22 86 LYS A O 1
ATOM 696 N N . LYS A 1 87 ? 10.645 6.926 -24.957 1.00 47.28 87 LYS A N 1
ATOM 697 C CA . LYS A 1 87 ? 9.639 6.095 -25.655 1.00 47.28 87 LYS A CA 1
ATOM 698 C C . LYS A 1 87 ? 9.210 6.680 -27.003 1.00 47.28 87 LYS A C 1
ATOM 700 O O . LYS A 1 87 ? 8.774 5.933 -27.874 1.00 47.28 87 LYS A O 1
ATOM 705 N N . TYR A 1 88 ? 9.353 7.994 -27.182 1.00 50.62 88 TYR A N 1
ATOM 706 C CA . TYR A 1 88 ? 9.212 8.639 -28.493 1.00 50.62 88 TYR A CA 1
ATOM 707 C C . TYR A 1 88 ? 10.387 8.338 -29.444 1.00 50.62 88 TYR A C 1
ATOM 709 O O . TYR A 1 88 ? 10.281 8.631 -30.630 1.00 50.62 88 TYR A O 1
ATOM 717 N N . ASP A 1 89 ? 11.442 7.683 -28.952 1.00 47.53 89 ASP A N 1
ATOM 718 C CA . ASP A 1 89 ? 12.563 7.131 -29.710 1.00 47.53 89 ASP A CA 1
ATOM 719 C C . ASP A 1 89 ? 12.696 5.618 -29.419 1.00 47.53 89 ASP A C 1
ATOM 721 O O . ASP A 1 89 ? 13.497 5.161 -28.608 1.00 47.53 89 ASP A O 1
ATOM 725 N N . 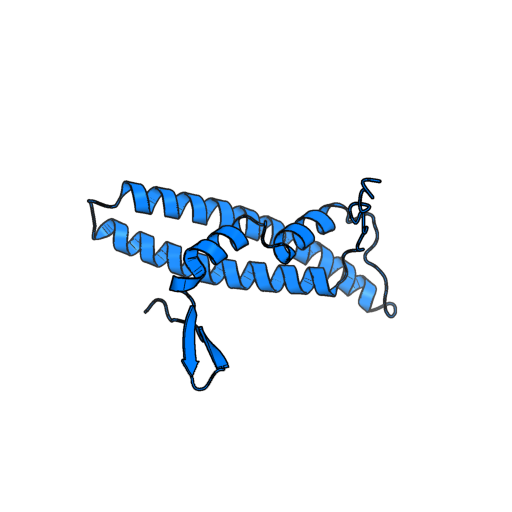VAL A 1 90 ? 11.927 4.823 -30.167 1.00 45.00 90 VAL A N 1
ATOM 726 C CA . VAL A 1 90 ? 12.170 3.392 -30.434 1.00 45.00 90 VAL A CA 1
ATOM 727 C C . VAL A 1 90 ? 11.804 2.379 -29.324 1.00 45.00 90 VAL A C 1
ATOM 729 O O . VAL A 1 90 ? 12.207 2.442 -28.165 1.00 45.00 90 VAL A O 1
ATOM 732 N N . TYR A 1 91 ? 11.039 1.379 -29.778 1.00 48.62 91 TYR A N 1
ATOM 733 C CA . TYR A 1 91 ? 10.689 0.095 -29.166 1.00 48.62 91 TYR A CA 1
ATOM 734 C C . TYR A 1 91 ? 11.714 -0.481 -28.161 1.00 48.62 91 TYR A C 1
ATOM 736 O O . TYR A 1 91 ? 12.907 -0.557 -28.443 1.00 48.62 91 TYR A O 1
ATOM 744 N N . ASP A 1 92 ? 11.197 -0.977 -27.029 1.00 53.00 92 ASP A N 1
ATOM 745 C CA . ASP A 1 92 ? 11.829 -1.956 -26.123 1.00 53.00 92 ASP A CA 1
ATOM 746 C C . ASP A 1 92 ? 13.212 -1.605 -25.538 1.00 53.00 92 ASP A C 1
ATOM 748 O O . ASP A 1 92 ? 14.083 -2.457 -25.348 1.00 53.00 92 ASP A O 1
ATOM 752 N N . SER A 1 93 ? 13.423 -0.336 -25.182 1.00 51.72 93 SER A N 1
ATOM 753 C CA . SER A 1 93 ? 14.648 0.071 -24.489 1.00 51.72 93 SER A CA 1
ATOM 754 C C . SER A 1 93 ? 14.620 -0.325 -22.999 1.00 51.72 93 SER A C 1
ATOM 756 O O . SER A 1 93 ? 13.812 0.220 -22.243 1.00 51.72 93 SER A O 1
ATOM 758 N N . PRO A 1 94 ? 15.512 -1.220 -22.522 1.00 54.16 94 PRO A N 1
ATOM 759 C CA . PRO A 1 94 ? 15.646 -1.505 -21.096 1.00 54.16 94 PRO A CA 1
ATOM 760 C C . PRO A 1 94 ? 16.025 -0.228 -20.337 1.00 54.16 94 PRO A C 1
ATOM 762 O O . PRO A 1 94 ? 16.901 0.523 -20.777 1.00 54.16 94 PRO A O 1
ATOM 765 N N . ILE A 1 95 ? 15.385 0.001 -19.182 1.00 54.94 95 ILE A N 1
ATOM 766 C CA . ILE A 1 95 ? 15.652 1.163 -18.326 1.00 54.94 95 ILE A CA 1
ATOM 767 C C . ILE A 1 95 ? 17.162 1.226 -18.055 1.00 54.94 95 ILE A C 1
ATOM 769 O O . ILE A 1 95 ? 17.740 0.243 -17.573 1.00 54.94 95 ILE A O 1
ATOM 773 N N . PRO A 1 96 ? 17.834 2.344 -18.378 1.00 53.44 96 PRO A N 1
ATOM 774 C CA . PRO A 1 96 ? 19.267 2.444 -18.204 1.00 53.44 96 PRO A CA 1
ATOM 775 C C . PRO A 1 96 ? 19.684 2.172 -16.762 1.00 53.44 96 PRO A C 1
ATOM 777 O O . PRO A 1 96 ? 19.201 2.777 -15.812 1.00 53.44 96 PRO A O 1
ATOM 780 N N . TRP A 1 97 ? 20.644 1.272 -16.632 1.00 43.38 97 TRP A N 1
ATOM 781 C CA . TRP A 1 97 ? 21.258 0.822 -15.394 1.00 43.38 97 TRP A CA 1
ATOM 782 C C . TRP A 1 97 ? 21.493 1.934 -14.348 1.00 43.38 97 TRP A C 1
ATOM 784 O O . TRP A 1 97 ? 21.164 1.711 -13.196 1.00 43.38 97 TRP A O 1
ATOM 794 N N . TYR A 1 98 ? 21.894 3.161 -14.718 1.00 49.34 98 TYR A N 1
ATOM 795 C CA . TYR A 1 98 ? 22.089 4.296 -13.788 1.00 49.34 98 TYR A CA 1
ATOM 796 C C . TYR A 1 98 ? 20.879 4.678 -12.902 1.00 49.34 98 TYR A C 1
ATOM 798 O O . TYR A 1 98 ? 21.045 5.420 -11.938 1.00 49.34 98 TYR A O 1
ATOM 806 N N . PHE A 1 99 ? 19.688 4.131 -13.152 1.00 51.94 99 PHE A N 1
ATOM 807 C CA . PHE A 1 99 ? 18.529 4.184 -12.257 1.00 51.94 99 PHE A CA 1
ATOM 808 C C . PHE A 1 99 ? 18.574 3.181 -11.072 1.00 51.94 99 PHE A C 1
ATOM 810 O O . PHE A 1 99 ? 17.538 2.831 -10.509 1.00 51.94 99 PHE A O 1
ATOM 817 N N . PHE A 1 100 ? 19.749 2.690 -10.663 1.00 48.66 100 PHE A N 1
ATOM 818 C CA . PHE A 1 100 ? 19.958 1.581 -9.707 1.00 48.66 100 PHE A CA 1
ATOM 819 C C . PHE A 1 100 ? 19.296 1.665 -8.305 1.00 48.66 100 PHE A C 1
ATOM 821 O O . PHE A 1 100 ? 19.460 0.734 -7.518 1.00 48.66 100 PHE A O 1
ATOM 828 N N . GLY A 1 101 ? 18.510 2.694 -7.977 1.00 53.53 101 GLY A N 1
ATOM 829 C CA . GLY A 1 101 ? 17.629 2.710 -6.798 1.00 53.53 101 GLY A CA 1
ATOM 830 C C . GLY A 1 101 ? 16.286 1.979 -6.987 1.00 53.53 101 GLY A C 1
ATOM 831 O O . GLY A 1 101 ? 15.694 1.518 -6.012 1.00 53.53 101 GLY A O 1
ATOM 832 N N . ILE A 1 102 ? 15.820 1.812 -8.231 1.00 66.12 102 ILE A N 1
ATOM 833 C CA . ILE A 1 102 ? 14.494 1.252 -8.566 1.00 66.12 102 ILE A CA 1
ATOM 834 C C . ILE A 1 102 ? 14.329 -0.233 -8.223 1.00 66.12 102 ILE A C 1
ATOM 836 O O . ILE A 1 102 ? 13.274 -0.592 -7.690 1.00 66.12 102 ILE A O 1
ATOM 840 N N . PRO A 1 103 ? 15.307 -1.130 -8.491 1.00 73.00 103 PRO A N 1
ATOM 841 C CA . PRO A 1 103 ? 15.054 -2.560 -8.355 1.00 73.00 103 PRO A CA 1
ATOM 842 C C . PRO A 1 103 ? 14.679 -2.954 -6.935 1.00 73.00 103 PRO A C 1
ATOM 844 O O . PRO A 1 103 ? 13.931 -3.905 -6.751 1.00 73.00 103 PRO A O 1
ATOM 847 N N . ALA A 1 104 ? 15.177 -2.225 -5.934 1.00 82.75 104 ALA A N 1
ATOM 848 C CA . ALA A 1 104 ? 14.832 -2.455 -4.542 1.00 82.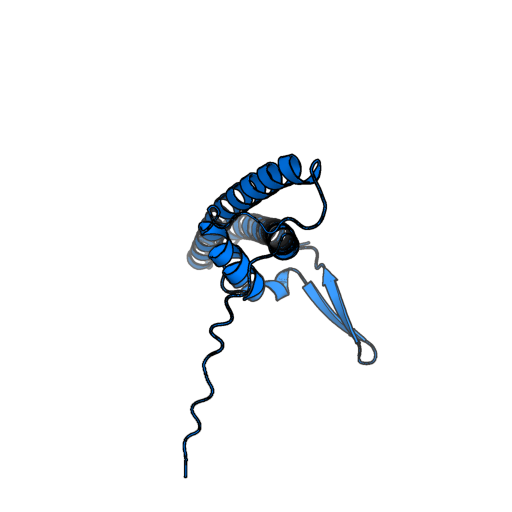75 104 ALA A CA 1
ATOM 849 C C . ALA A 1 104 ? 13.379 -2.064 -4.233 1.00 82.75 104 ALA A C 1
ATOM 851 O O . ALA A 1 104 ? 12.707 -2.823 -3.540 1.00 82.75 104 ALA A O 1
ATOM 852 N N . ILE A 1 105 ? 12.885 -0.938 -4.765 1.00 87.50 105 ILE A N 1
ATOM 853 C CA . ILE A 1 105 ? 11.500 -0.481 -4.562 1.00 87.50 105 ILE A CA 1
ATOM 854 C C . ILE A 1 105 ? 10.536 -1.462 -5.228 1.00 87.50 105 ILE A C 1
ATOM 856 O O . ILE A 1 105 ? 9.722 -2.064 -4.534 1.00 87.50 105 ILE A O 1
ATOM 860 N N . CYS A 1 106 ? 10.683 -1.708 -6.534 1.00 86.06 106 CYS A N 1
ATOM 861 C CA . CYS A 1 106 ? 9.792 -2.616 -7.260 1.00 86.06 106 CYS A CA 1
ATOM 862 C C . CYS A 1 106 ? 9.845 -4.030 -6.682 1.00 86.06 106 CYS A C 1
ATOM 864 O O . CYS A 1 106 ? 8.813 -4.624 -6.400 1.00 86.06 106 CYS A O 1
ATOM 866 N N . ARG A 1 107 ? 11.041 -4.560 -6.387 1.00 86.62 107 ARG A N 1
ATOM 867 C CA . ARG A 1 107 ? 11.167 -5.866 -5.722 1.00 86.62 107 ARG A CA 1
ATOM 868 C C . ARG A 1 107 ? 10.480 -5.871 -4.364 1.00 86.62 107 ARG A C 1
ATOM 870 O O . ARG A 1 107 ? 9.867 -6.867 -4.010 1.00 86.62 107 ARG A O 1
ATOM 877 N N . SER A 1 108 ? 10.593 -4.789 -3.602 1.00 90.50 108 SER A N 1
ATOM 878 C CA . SER A 1 108 ? 9.961 -4.675 -2.294 1.00 90.50 108 SER A CA 1
ATOM 879 C C . SER A 1 108 ? 8.434 -4.651 -2.392 1.00 90.50 108 SER A C 1
ATOM 881 O O . SER A 1 108 ? 7.765 -5.310 -1.599 1.00 90.50 108 SER A O 1
ATOM 883 N N . VAL A 1 109 ? 7.878 -3.934 -3.370 1.00 89.69 109 VAL A N 1
ATOM 884 C CA . VAL A 1 109 ? 6.431 -3.865 -3.615 1.00 89.69 109 VAL A CA 1
ATOM 885 C C . VAL A 1 109 ? 5.909 -5.202 -4.138 1.00 89.69 109 VAL A C 1
ATOM 887 O O . VAL A 1 109 ? 5.022 -5.790 -3.521 1.00 89.69 109 VAL A O 1
ATOM 890 N N . LEU A 1 110 ? 6.517 -5.731 -5.202 1.00 88.38 110 LEU A N 1
A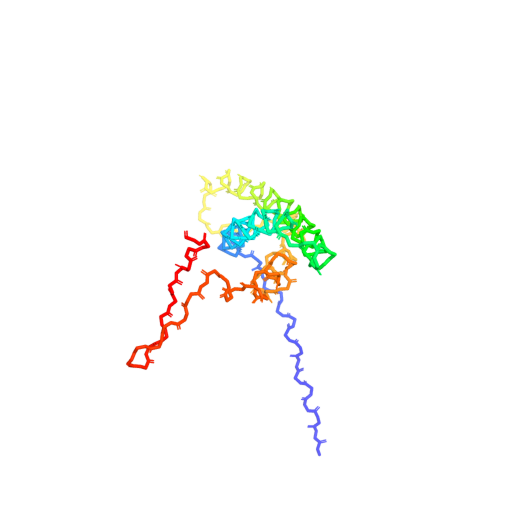TOM 891 C CA . LEU A 1 110 ? 6.097 -6.966 -5.870 1.00 88.38 110 LEU A CA 1
ATOM 892 C C . LEU A 1 110 ? 6.290 -8.210 -4.988 1.00 88.38 110 LEU A C 1
ATOM 894 O O . LEU A 1 110 ? 5.465 -9.118 -5.015 1.00 88.38 110 LEU A O 1
ATOM 898 N N . ASN A 1 111 ? 7.317 -8.239 -4.129 1.00 90.56 111 ASN A N 1
ATOM 899 C CA . ASN A 1 111 ? 7.484 -9.303 -3.128 1.00 90.56 111 ASN A CA 1
ATOM 900 C C . ASN A 1 111 ? 6.714 -9.037 -1.823 1.00 90.56 111 ASN A C 1
ATOM 902 O O . ASN A 1 111 ? 6.935 -9.736 -0.834 1.00 90.56 111 ASN A O 1
ATOM 906 N N . ARG A 1 112 ? 5.846 -8.020 -1.786 1.00 90.00 112 ARG A N 1
ATOM 907 C CA . ARG A 1 112 ? 5.024 -7.643 -0.623 1.00 90.00 112 ARG A CA 1
ATOM 908 C C . ARG A 1 112 ? 5.813 -7.365 0.664 1.00 90.00 112 ARG A C 1
ATOM 910 O O . ARG A 1 112 ? 5.313 -7.518 1.776 1.00 90.00 112 ARG A O 1
ATOM 917 N N . THR A 1 113 ? 7.067 -6.936 0.545 1.00 93.38 113 THR A N 1
ATOM 918 C CA . THR A 1 113 ? 7.901 -6.560 1.696 1.00 93.38 113 THR A CA 1
ATOM 919 C C . THR A 1 113 ? 7.869 -5.068 2.013 1.00 93.38 113 THR A C 1
ATOM 921 O O . THR A 1 113 ? 8.329 -4.675 3.088 1.00 93.38 113 THR A O 1
ATOM 924 N N . HIS A 1 114 ? 7.332 -4.247 1.109 1.00 94.50 114 HIS A N 1
ATOM 925 C CA . HIS A 1 114 ? 7.225 -2.802 1.279 1.00 94.50 114 HIS A CA 1
ATOM 926 C C . HIS A 1 114 ? 6.351 -2.450 2.499 1.00 94.50 114 HIS A C 1
ATOM 928 O O . HIS A 1 114 ? 5.300 -3.069 2.670 1.00 94.50 114 HIS A O 1
ATOM 934 N N . PRO A 1 115 ? 6.727 -1.471 3.350 1.00 94.19 115 PRO A N 1
ATOM 935 C CA . PRO A 1 115 ? 5.995 -1.161 4.585 1.00 94.19 115 PRO A CA 1
ATOM 936 C C . PRO A 1 115 ? 4.504 -0.875 4.374 1.00 94.19 115 PRO A C 1
ATOM 938 O O . PRO A 1 115 ? 3.674 -1.389 5.120 1.00 94.19 115 PRO A O 1
ATOM 941 N N . LEU A 1 116 ? 4.167 -0.119 3.323 1.00 95.00 116 LEU A N 1
ATOM 942 C CA . LEU A 1 116 ? 2.778 0.150 2.943 1.00 95.00 116 LEU A CA 1
ATOM 943 C C . LEU A 1 116 ? 2.028 -1.142 2.591 1.00 95.00 116 LEU A C 1
ATOM 945 O O . LEU A 1 116 ? 0.942 -1.375 3.104 1.00 95.00 116 LEU A O 1
ATOM 949 N N . VAL A 1 117 ? 2.640 -2.009 1.775 1.00 92.94 117 VAL A N 1
ATOM 950 C CA . VAL A 1 117 ? 2.032 -3.278 1.346 1.00 92.94 117 VAL A CA 1
ATOM 951 C C . VAL A 1 117 ? 1.838 -4.203 2.544 1.00 92.94 117 VAL A C 1
ATOM 953 O O . VAL A 1 117 ? 0.783 -4.797 2.692 1.00 92.94 117 VAL A O 1
ATOM 956 N N . LYS A 1 118 ? 2.808 -4.271 3.463 1.00 94.62 118 LYS A N 1
ATOM 957 C CA . LYS A 1 118 ? 2.679 -5.061 4.696 1.00 94.62 118 LYS A CA 1
ATOM 958 C C . LYS A 1 118 ? 1.526 -4.592 5.579 1.00 94.62 118 LYS A C 1
ATOM 960 O O . LYS A 1 118 ? 0.834 -5.426 6.161 1.00 94.62 118 LYS A O 1
ATOM 965 N N . LEU A 1 119 ? 1.345 -3.278 5.727 1.00 93.06 119 LEU A N 1
ATOM 966 C CA . LEU A 1 119 ? 0.212 -2.739 6.481 1.00 93.06 119 LEU A CA 1
ATOM 967 C C . LEU A 1 119 ? -1.103 -3.025 5.764 1.00 93.06 119 LEU A C 1
ATOM 969 O O . LEU A 1 119 ? -2.041 -3.476 6.415 1.00 93.06 119 LEU A O 1
ATOM 973 N N . TYR A 1 120 ? -1.149 -2.833 4.446 1.00 91.00 120 TYR A N 1
ATOM 974 C CA . TYR A 1 120 ? -2.311 -3.192 3.648 1.00 91.00 120 TYR A CA 1
ATOM 975 C C . TYR A 1 120 ? -2.664 -4.670 3.827 1.00 91.00 120 TYR A C 1
ATOM 977 O O . TYR A 1 120 ? -3.764 -4.964 4.264 1.00 91.00 120 TYR A O 1
ATOM 985 N N . ASP A 1 121 ? -1.728 -5.599 3.631 1.00 90.31 121 ASP A N 1
ATOM 986 C CA . ASP A 1 121 ? -1.954 -7.047 3.773 1.00 90.31 121 ASP A CA 1
ATOM 987 C C . ASP A 1 121 ? -2.480 -7.423 5.152 1.00 90.31 121 ASP A C 1
ATOM 989 O O . ASP A 1 121 ? -3.372 -8.262 5.293 1.00 90.31 121 ASP A O 1
ATOM 993 N N . LYS A 1 122 ? -1.938 -6.776 6.187 1.00 91.06 122 LYS A N 1
ATOM 994 C CA . LYS A 1 122 ? -2.377 -6.980 7.563 1.00 91.06 122 LYS A CA 1
ATOM 995 C C . LYS A 1 122 ? -3.824 -6.539 7.769 1.00 91.06 122 LYS A C 1
ATOM 997 O O . LYS A 1 122 ? -4.525 -7.172 8.553 1.00 91.06 122 LYS A O 1
ATOM 1002 N N . TYR A 1 123 ? -4.260 -5.479 7.094 1.00 87.50 123 TYR A N 1
ATOM 1003 C CA . TYR A 1 123 ? -5.586 -4.878 7.249 1.00 87.50 123 TYR A CA 1
ATOM 1004 C C . TYR A 1 123 ? -6.500 -5.075 6.035 1.00 87.50 123 TYR A C 1
ATOM 1006 O O . TYR A 1 123 ? -7.594 -4.524 6.013 1.00 87.50 123 TYR A O 1
ATOM 1014 N N . GLN A 1 124 ? -6.119 -5.917 5.070 1.00 85.19 124 GLN A N 1
ATOM 1015 C CA . GLN A 1 124 ? -6.853 -6.126 3.816 1.00 85.19 124 GLN A CA 1
ATOM 1016 C C . GLN A 1 124 ? -8.296 -6.571 4.063 1.00 85.19 124 GLN A C 1
ATOM 1018 O O . GLN A 1 124 ? -9.207 -6.208 3.327 1.00 85.19 124 GLN A O 1
ATOM 1023 N N . TYR A 1 125 ? -8.515 -7.306 5.160 1.00 82.19 125 TYR A N 1
ATOM 1024 C CA . TYR A 1 125 ? -9.830 -7.770 5.593 1.00 82.19 125 TYR A CA 1
ATOM 1025 C C . TYR A 1 125 ? -10.794 -6.629 5.948 1.00 82.19 125 TYR A C 1
ATOM 1027 O O . TYR A 1 125 ? -11.982 -6.886 6.125 1.00 82.19 125 TYR A O 1
ATOM 1035 N N . LEU A 1 126 ? -10.305 -5.395 6.108 1.00 79.62 126 LEU A N 1
ATOM 1036 C CA . LEU A 1 126 ? -11.123 -4.196 6.298 1.00 79.62 126 LEU A CA 1
ATOM 1037 C C . LEU A 1 126 ? -11.572 -3.581 4.966 1.00 79.62 126 LEU A C 1
ATOM 1039 O O . LEU A 1 126 ? -12.597 -2.907 4.947 1.00 79.62 126 LEU A O 1
ATOM 1043 N N . PHE A 1 127 ? -10.849 -3.847 3.876 1.00 72.62 127 PHE A N 1
ATOM 1044 C CA . PHE A 1 127 ? -11.052 -3.233 2.559 1.00 72.62 127 PHE A CA 1
ATOM 1045 C C . PHE A 1 127 ? -11.674 -4.177 1.528 1.00 72.62 127 PHE A C 1
ATOM 1047 O O . PHE A 1 127 ? -12.176 -3.721 0.504 1.00 72.62 127 PHE A O 1
ATOM 1054 N N . VAL A 1 128 ? -11.629 -5.492 1.760 1.00 72.25 128 VAL A N 1
ATOM 1055 C CA . VAL A 1 128 ? -12.104 -6.501 0.808 1.00 72.25 128 VAL A CA 1
ATOM 1056 C C . VAL A 1 128 ? -12.969 -7.535 1.522 1.00 72.25 128 VAL A C 1
ATOM 1058 O O . VAL A 1 128 ? -12.532 -8.172 2.483 1.00 72.25 128 VAL A O 1
ATOM 1061 N N . ASP A 1 129 ? -14.194 -7.716 1.035 1.00 68.31 129 ASP A N 1
ATOM 1062 C CA . ASP A 1 129 ? -15.043 -8.853 1.363 1.00 68.31 129 ASP A CA 1
ATOM 1063 C C . ASP A 1 129 ? -14.665 -10.055 0.500 1.00 68.31 129 ASP A C 1
ATOM 1065 O O . ASP A 1 129 ? -14.455 -9.951 -0.711 1.00 68.31 129 ASP A O 1
ATOM 1069 N N . ILE A 1 130 ? -14.557 -11.214 1.149 1.00 69.25 130 ILE A N 1
ATOM 1070 C CA . ILE A 1 130 ? -14.267 -12.483 0.485 1.00 69.25 130 ILE A CA 1
ATOM 1071 C C . ILE A 1 130 ? -15.571 -13.267 0.416 1.00 69.25 130 ILE A C 1
ATOM 1073 O O . ILE A 1 130 ? -16.003 -13.860 1.406 1.00 69.25 130 ILE A O 1
ATOM 1077 N N . GLU A 1 131 ? -16.179 -13.301 -0.764 1.00 71.62 131 GLU A N 1
ATOM 1078 C CA . GLU A 1 131 ? -17.373 -14.098 -1.017 1.00 71.62 131 GLU A CA 1
ATOM 1079 C C . GLU A 1 131 ? -16.979 -15.424 -1.665 1.00 71.62 131 GLU A C 1
ATOM 1081 O O . GLU A 1 131 ? -16.302 -15.468 -2.692 1.00 71.62 131 GLU A O 1
ATOM 1086 N N . LYS A 1 132 ? -17.406 -16.538 -1.067 1.00 68.19 132 LYS A N 1
ATOM 1087 C CA . LYS A 1 132 ? -17.265 -17.865 -1.673 1.00 68.19 132 LYS A CA 1
ATOM 1088 C C . LYS A 1 132 ? -18.619 -18.300 -2.210 1.00 68.19 132 LYS A C 1
ATOM 1090 O O . LYS A 1 132 ? -19.482 -18.704 -1.435 1.00 68.19 132 LYS A O 1
ATOM 1095 N N . VAL A 1 133 ? -18.788 -18.253 -3.529 1.00 63.06 133 VAL A N 1
ATOM 1096 C CA . VAL A 1 133 ? -20.008 -18.714 -4.206 1.00 63.06 133 VAL A CA 1
ATOM 1097 C C . VAL A 1 133 ? -19.630 -19.801 -5.207 1.00 63.06 133 VAL A C 1
ATOM 1099 O O . VAL A 1 133 ? -18.821 -19.582 -6.104 1.00 63.06 133 VAL A O 1
ATOM 1102 N N . GLY A 1 134 ? -20.184 -21.004 -5.032 1.00 63.66 134 GLY A N 1
ATOM 1103 C CA . GLY A 1 134 ? -20.070 -22.091 -6.016 1.00 63.66 134 GLY A CA 1
ATOM 1104 C C . GLY A 1 134 ? -18.647 -22.581 -6.327 1.00 63.66 134 GLY A C 1
ATOM 1105 O O . GLY A 1 134 ? -18.408 -23.058 -7.429 1.00 63.66 134 GLY A O 1
ATOM 1106 N N . GLY A 1 135 ? -17.694 -22.457 -5.397 1.00 71.12 135 GLY A N 1
ATOM 1107 C CA . GLY A 1 135 ? -16.293 -22.854 -5.618 1.00 71.12 135 GLY A CA 1
ATOM 1108 C C . GLY A 1 135 ? -15.399 -21.757 -6.208 1.00 71.12 135 GLY A C 1
ATOM 1109 O O . GLY A 1 135 ? -14.191 -21.956 -6.311 1.00 71.12 135 GLY A O 1
ATOM 1110 N N . CYS A 1 136 ? -15.955 -20.583 -6.518 1.00 50.00 136 CYS A N 1
ATOM 1111 C CA . CYS A 1 136 ? -15.191 -19.392 -6.872 1.00 50.00 136 CYS A CA 1
ATOM 1112 C C . CYS A 1 136 ? -15.029 -18.479 -5.649 1.00 50.00 136 CYS A C 1
ATOM 1114 O O . CYS A 1 136 ? -15.976 -18.262 -4.889 1.00 50.00 136 CYS A O 1
ATOM 1116 N N . THR A 1 137 ? -13.820 -17.943 -5.468 1.00 66.06 137 THR A N 1
ATOM 1117 C CA . THR A 1 137 ? -13.542 -16.886 -4.487 1.00 66.06 137 THR A CA 1
ATOM 1118 C C . THR A 1 137 ? -13.655 -15.546 -5.204 1.00 66.06 137 THR A C 1
ATOM 1120 O O . THR A 1 137 ? -12.816 -15.226 -6.045 1.00 66.06 137 THR A O 1
ATOM 1123 N N . GLY A 1 138 ? -14.715 -14.799 -4.910 1.00 58.38 138 GLY A N 1
ATOM 1124 C CA . GLY A 1 138 ? -14.893 -13.418 -5.334 1.00 58.38 138 GLY A CA 1
ATOM 1125 C C . GLY A 1 138 ? -14.299 -12.460 -4.305 1.00 58.38 138 GLY A C 1
ATOM 1126 O O . GLY A 1 138 ? -14.360 -12.714 -3.101 1.00 58.38 138 GLY A O 1
ATOM 1127 N N . TYR A 1 139 ? -13.729 -11.362 -4.792 1.00 61.44 139 TYR A N 1
ATOM 1128 C CA . TYR A 1 139 ? -13.216 -10.271 -3.971 1.00 61.44 139 TYR A CA 1
ATOM 1129 C C . TYR A 1 139 ? -14.041 -9.026 -4.289 1.00 61.44 139 TYR A C 1
ATOM 1131 O O . TYR A 1 139 ? -13.992 -8.528 -5.414 1.00 61.44 139 TYR A O 1
ATOM 1139 N N . SER A 1 140 ? -14.819 -8.541 -3.326 1.00 63.38 140 SER A N 1
ATOM 1140 C CA . SER A 1 140 ? -15.591 -7.305 -3.457 1.00 63.38 140 SER A CA 1
ATOM 1141 C C . SER A 1 140 ? -14.955 -6.222 -2.593 1.00 63.38 140 SER A C 1
ATOM 1143 O O . SER A 1 140 ? -14.591 -6.458 -1.443 1.00 63.38 140 SER A O 1
ATOM 1145 N N . ARG A 1 141 ? -14.768 -5.018 -3.148 1.00 62.88 141 ARG A N 1
ATOM 1146 C CA . ARG A 1 141 ? -14.243 -3.889 -2.370 1.00 62.88 141 ARG A CA 1
ATOM 1147 C C . ARG A 1 141 ? -15.270 -3.547 -1.298 1.00 62.88 141 ARG A C 1
ATOM 1149 O O . ARG A 1 141 ? -16.397 -3.162 -1.614 1.00 62.88 141 ARG A O 1
ATOM 1156 N N . ARG A 1 142 ? -14.882 -3.697 -0.039 1.00 63.97 142 ARG A N 1
ATOM 1157 C CA . ARG A 1 142 ? -15.685 -3.271 1.091 1.00 63.97 142 ARG A CA 1
ATOM 1158 C C . ARG A 1 142 ? -15.565 -1.755 1.153 1.00 63.97 142 ARG A C 1
ATOM 1160 O O . ARG A 1 142 ? -14.462 -1.219 1.243 1.00 63.97 142 ARG A O 1
ATOM 1167 N N . LYS A 1 143 ? -16.692 -1.047 1.077 1.00 56.56 143 LYS A N 1
ATOM 1168 C CA . LYS A 1 143 ? -16.686 0.348 1.504 1.00 56.56 143 LYS A CA 1
ATOM 1169 C C . LYS A 1 143 ? -16.375 0.324 2.992 1.00 56.56 143 LYS A C 1
ATOM 1171 O O . LYS A 1 143 ? -17.069 -0.350 3.756 1.00 56.56 143 LYS A O 1
ATOM 1176 N N . LEU A 1 144 ? -15.327 1.025 3.407 1.00 59.75 144 LEU A N 1
ATOM 1177 C CA . LEU A 1 144 ? -15.294 1.516 4.774 1.00 59.75 144 LEU A CA 1
ATOM 1178 C C . LEU A 1 144 ? -16.475 2.500 4.867 1.00 59.75 144 LEU A C 1
ATOM 1180 O O . LEU A 1 144 ? -16.308 3.680 4.587 1.00 59.75 144 LEU A O 1
ATOM 1184 N N . PHE A 1 145 ? -17.655 1.952 5.197 1.00 52.34 145 PHE A N 1
ATOM 1185 C CA . PHE A 1 145 ? -18.994 2.570 5.263 1.00 52.34 145 PHE A CA 1
ATOM 1186 C C . PHE A 1 145 ? -19.709 2.778 3.915 1.00 52.34 145 PHE A C 1
ATOM 1188 O O . PHE A 1 145 ? -19.339 3.669 3.120 1.00 52.34 145 PHE A O 1
#

Foldseek 3Di:
DDPPPDPDPPPPPQQALVLLVVLLVLLVVLLVVLVLVLVVLVVVCVVCVPCVVVSVVSNVLSVVLSVVSVVLNVLSVVQVVVVVVCVVPDPDDRRDCVSVVNVCSSCCSVVQVRSSSVSCVVCVVLQWDFDDDPNDTDTDGDPPD

Radius of gyration: 19.76 Å; chains: 1; bounding box: 45×50×57 Å

Sequence (145 aa):
MMTTHLPLPTLSRKTTYEDVMESIYLLCVYADDLMDLRDYLNQRIQSSPGWVDILSRLNTDIAVALKKATQDIDYLHMVDAFNIVKKYDVYDSPIPWYFFGIPAICRSVLNRTHPLVKLYDKYQYLFVDIEKVGGCTGYSRRKLF

pLDDT: mean 73.93, std 17.92, range [32.91, 95.44]

Secondary structure (DSSP, 8-state):
-----PPP-----PPPHHHHHHHHHHHHHHHHHHHHHHHHHHHHHHH-GGGHHHHHHHHHHHHHHHHHHHHHHHHHHHHHHHHHHHHTS-TT-PPPGGGTTHHHHHHHHHTT-SHHHHHHHHHGGGTEEEEEETTEEEEEEPP--